Protein AF-A0ABD2ZMK1-F1 (afdb_monomer_lite)

Organism: NCBI:txid153742

Foldseek 3Di:
DDQDCDLQRRRWDWDADDPDPDDPRPGDIDTPDPDDDPVCSVVVSVVVVVVVVVVVVVVVVVVVVVVVVVVVVVVVVVVVVVVVD

Secondary structure (DSSP, 8-state):
-EEE-SGGGTTEEEEE----TT------EEESS----HHHHHHHHHHHHHHHHHHHHHHHHHHHHHHHHHHHHHHHHHHHHHHH-

Radius of gyration: 25.82 Å; chains: 1; bounding box: 47×41×64 Å

pLDDT: mean 85.1, std 13.58, range [48.28, 98.56]

Sequence (85 aa):
MVTSWTDDNLGKRFFCCDRLQGSVGRDFFQWHDPVMCRRSRALIPGLLRGMTAKDAESERLRIRERRLIYLVLTVFSLILLRWLS

Structure (mmCIF, N/CA/C/O backbone):
data_AF-A0ABD2ZMK1-F1
#
_entry.id   AF-A0ABD2ZMK1-F1
#
loop_
_atom_site.group_PDB
_atom_site.id
_atom_site.type_symbol
_atom_site.label_atom_id
_atom_site.label_alt_id
_atom_site.label_comp_id
_atom_site.label_asym_id
_atom_site.label_entity_id
_atom_site.label_seq_id
_atom_site.pdbx_PDB_ins_code
_atom_site.Cartn_x
_atom_site.Cartn_y
_atom_site.Cartn_z
_atom_site.occupancy
_atom_site.B_iso_or_equiv
_atom_site.auth_seq_id
_atom_site.auth_comp_id
_atom_site.auth_asym_id
_atom_site.auth_atom_id
_atom_site.pdbx_PDB_model_num
ATOM 1 N N . MET A 1 1 ? 20.041 12.780 -9.970 1.00 73.69 1 MET A N 1
ATOM 2 C CA . MET A 1 1 ? 19.632 11.420 -10.402 1.00 73.69 1 MET A CA 1
ATOM 3 C C . MET A 1 1 ? 18.197 11.200 -9.969 1.00 73.69 1 MET A C 1
ATOM 5 O O . MET A 1 1 ? 17.910 11.415 -8.800 1.00 73.69 1 MET A O 1
ATOM 9 N N . VAL A 1 2 ? 17.310 10.838 -10.892 1.00 82.69 2 VAL A N 1
ATOM 10 C CA . VAL A 1 2 ? 15.850 10.870 -10.699 1.00 82.69 2 VAL A CA 1
ATOM 11 C C . VAL A 1 2 ? 15.268 9.470 -10.866 1.00 82.69 2 VAL A C 1
ATOM 13 O O . VAL A 1 2 ? 15.755 8.711 -11.697 1.00 82.69 2 VAL A O 1
ATOM 16 N N . THR A 1 3 ? 14.236 9.128 -10.094 1.00 83.38 3 THR A N 1
ATOM 17 C CA . THR A 1 3 ? 13.508 7.852 -10.199 1.00 83.38 3 THR A CA 1
ATOM 18 C C . THR A 1 3 ? 12.172 8.074 -10.902 1.00 83.38 3 THR A C 1
ATOM 20 O O . THR A 1 3 ? 11.400 8.941 -10.498 1.00 83.38 3 THR A O 1
ATOM 23 N N . SER A 1 4 ? 11.891 7.294 -11.946 1.00 81.00 4 SER A N 1
ATOM 24 C CA . SER A 1 4 ? 10.590 7.267 -12.610 1.00 81.00 4 SER A CA 1
ATOM 25 C C . SER A 1 4 ? 9.604 6.390 -11.839 1.00 81.00 4 SER A C 1
ATOM 27 O O . SER A 1 4 ? 9.954 5.330 -11.323 1.00 81.00 4 SER A O 1
ATOM 29 N N . TRP A 1 5 ? 8.354 6.840 -11.784 1.00 78.75 5 TRP A N 1
ATOM 30 C CA . TRP A 1 5 ? 7.248 6.141 -11.125 1.00 78.75 5 TRP A CA 1
ATOM 31 C C . TRP A 1 5 ? 6.074 5.865 -12.076 1.00 78.75 5 TRP A C 1
ATOM 33 O O . TRP A 1 5 ? 4.982 5.534 -11.633 1.00 78.75 5 TRP A O 1
ATOM 43 N N . THR A 1 6 ? 6.285 5.990 -13.389 1.00 77.62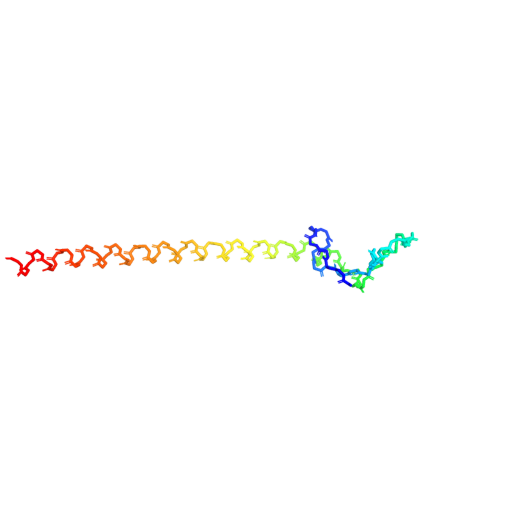 6 THR A N 1
ATOM 44 C CA . THR A 1 6 ? 5.291 5.582 -14.399 1.00 77.62 6 THR A CA 1
ATOM 45 C C . THR A 1 6 ? 5.201 4.062 -14.467 1.00 77.62 6 THR A C 1
ATOM 47 O O . THR A 1 6 ? 6.246 3.428 -14.355 1.00 77.62 6 THR A O 1
ATOM 50 N N . ASP A 1 7 ? 4.033 3.485 -14.764 1.00 70.50 7 ASP A N 1
ATOM 51 C CA . ASP A 1 7 ? 3.826 2.024 -14.832 1.00 70.50 7 ASP A CA 1
ATOM 52 C C . ASP A 1 7 ? 4.897 1.272 -15.647 1.00 70.50 7 ASP A C 1
ATOM 54 O O . ASP A 1 7 ? 5.405 0.242 -15.201 1.00 70.50 7 ASP A O 1
ATOM 58 N N . ASP A 1 8 ? 5.315 1.824 -16.790 1.00 73.00 8 ASP A N 1
ATOM 59 C CA . ASP A 1 8 ? 6.320 1.210 -17.673 1.00 73.00 8 ASP A CA 1
ATOM 60 C C . ASP A 1 8 ? 7.770 1.326 -17.169 1.00 73.00 8 ASP A C 1
ATOM 62 O O . ASP A 1 8 ? 8.662 0.615 -17.641 1.00 73.00 8 ASP A O 1
ATOM 66 N N . ASN A 1 9 ? 8.024 2.228 -16.219 1.00 76.50 9 ASN A N 1
ATOM 67 C CA . ASN A 1 9 ? 9.357 2.564 -15.715 1.00 76.50 9 ASN A CA 1
ATOM 68 C C . ASN A 1 9 ? 9.398 2.663 -14.179 1.00 76.50 9 ASN A C 1
ATOM 70 O O . ASN A 1 9 ? 10.217 3.409 -13.644 1.00 76.50 9 ASN A O 1
ATOM 74 N N . LEU A 1 10 ? 8.521 1.937 -13.474 1.00 75.25 10 LEU A N 1
ATOM 75 C CA . LEU A 1 10 ? 8.416 1.968 -12.013 1.00 75.25 10 LEU A CA 1
ATOM 76 C C . LEU A 1 10 ? 9.770 1.681 -11.357 1.00 75.25 10 LEU A C 1
ATOM 78 O O . LEU A 1 10 ? 10.375 0.633 -11.584 1.00 75.25 10 LEU A O 1
ATOM 82 N N . GLY A 1 11 ? 10.236 2.622 -10.538 1.00 74.06 11 GLY A N 1
ATOM 83 C CA . GLY A 1 11 ? 11.493 2.510 -9.806 1.00 74.06 11 GLY A CA 1
ATOM 84 C C . GLY A 1 11 ? 12.748 2.672 -10.667 1.00 74.06 11 GLY 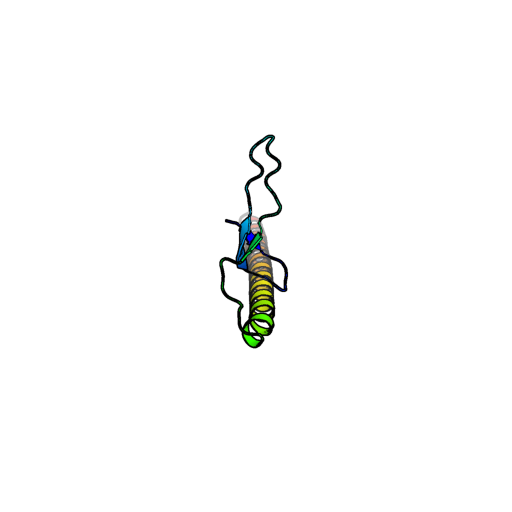A C 1
ATOM 85 O O . GLY A 1 11 ? 13.847 2.531 -10.136 1.00 74.06 11 GLY A O 1
ATOM 86 N N . LYS A 1 12 ? 12.620 2.978 -11.967 1.00 83.75 12 LYS A N 1
ATOM 87 C CA . LYS A 1 12 ? 13.760 3.086 -12.883 1.00 83.75 12 LYS A CA 1
ATOM 88 C C . LYS A 1 12 ? 14.420 4.453 -12.769 1.00 83.75 12 LYS A C 1
ATOM 90 O O . LYS A 1 12 ? 13.767 5.487 -12.907 1.00 83.75 12 LYS A O 1
ATOM 95 N N . ARG A 1 13 ? 15.729 4.475 -12.563 1.00 87.31 13 ARG A N 1
ATOM 96 C CA . ARG A 1 13 ? 16.513 5.687 -12.360 1.00 87.31 13 ARG A CA 1
ATOM 97 C C . ARG A 1 13 ? 17.111 6.185 -13.666 1.00 87.31 13 ARG A C 1
ATOM 99 O O . ARG A 1 13 ? 17.582 5.399 -14.491 1.00 87.31 13 ARG A O 1
ATOM 106 N N . PHE A 1 14 ? 17.135 7.498 -13.836 1.00 86.44 14 PHE A N 1
ATOM 107 C CA . PHE A 1 14 ? 17.772 8.174 -14.957 1.00 86.44 14 PHE A CA 1
ATOM 108 C C . PHE A 1 14 ? 18.590 9.381 -14.496 1.00 86.44 14 PHE A C 1
ATOM 110 O O . PHE A 1 14 ? 18.381 9.966 -13.427 1.00 86.44 14 PHE A O 1
ATOM 117 N N . PHE A 1 15 ? 19.556 9.740 -15.327 1.00 85.69 15 PHE A N 1
ATOM 118 C CA . PHE A 1 15 ? 20.279 10.992 -15.262 1.00 85.69 15 PHE A CA 1
ATOM 119 C C . PHE A 1 15 ? 19.568 12.016 -16.137 1.00 85.69 15 PHE A C 1
ATOM 121 O O . PHE A 1 15 ? 19.223 11.728 -17.284 1.00 85.69 15 PHE A O 1
ATOM 128 N N . CYS A 1 16 ? 19.373 13.208 -15.588 1.00 79.31 16 CYS A N 1
ATOM 129 C CA . CYS A 1 16 ? 18.964 14.387 -16.330 1.00 79.31 16 CYS A CA 1
ATOM 130 C C . CYS A 1 16 ? 19.797 15.585 -15.886 1.00 79.31 16 CYS A C 1
ATOM 132 O O . CYS A 1 16 ? 20.333 15.585 -14.775 1.00 79.31 16 CYS A O 1
ATOM 134 N N . CYS A 1 17 ? 19.933 16.581 -16.760 1.00 75.88 17 CYS A N 1
ATOM 135 C CA . CYS A 1 17 ? 20.582 17.838 -16.401 1.00 75.88 17 CYS A CA 1
ATOM 136 C C . CYS A 1 17 ? 19.705 18.587 -15.381 1.00 75.88 17 CYS A C 1
ATOM 138 O O . CYS A 1 17 ? 18.505 18.751 -15.614 1.00 75.88 17 CYS A O 1
ATOM 140 N N . ASP A 1 18 ? 20.278 19.031 -14.259 1.00 65.38 18 ASP A N 1
ATOM 141 C CA . ASP A 1 18 ? 19.588 19.967 -13.368 1.00 65.38 18 ASP A CA 1
ATOM 142 C C . ASP A 1 18 ? 19.494 21.318 -14.082 1.00 65.38 18 ASP A C 1
ATOM 144 O O . ASP A 1 18 ? 20.506 21.858 -14.535 1.00 65.38 18 ASP A O 1
ATOM 148 N N . ARG A 1 19 ? 18.288 21.892 -14.187 1.00 61.06 19 ARG A N 1
ATOM 149 C CA . ARG A 1 19 ? 18.118 23.279 -14.648 1.00 61.06 19 ARG A CA 1
ATOM 150 C C . ARG A 1 19 ? 18.629 24.233 -13.566 1.00 61.06 19 ARG A C 1
ATOM 152 O O . ARG A 1 19 ? 17.842 24.877 -12.878 1.00 61.06 19 ARG A O 1
ATOM 159 N N . LEU A 1 20 ? 19.945 24.337 -13.400 1.00 50.81 20 LEU A N 1
ATOM 160 C CA . LEU A 1 20 ? 20.531 25.443 -12.655 1.00 50.81 20 LEU A CA 1
ATOM 161 C C . LEU A 1 20 ? 20.467 26.701 -13.534 1.00 50.81 20 LEU A C 1
ATOM 163 O O . LEU A 1 20 ? 21.126 26.793 -14.569 1.00 50.81 20 LEU A O 1
ATOM 167 N N . GLN A 1 21 ? 19.587 27.613 -13.117 1.00 48.28 21 GLN A N 1
ATOM 168 C CA . GLN A 1 21 ? 19.464 29.030 -13.478 1.00 48.28 21 GLN A CA 1
ATOM 169 C C . GLN A 1 21 ? 20.261 29.489 -14.716 1.00 48.28 21 GLN A C 1
ATOM 171 O O . GLN A 1 21 ? 21.440 29.820 -14.638 1.00 48.28 21 GLN A O 1
ATOM 176 N N . GLY A 1 22 ? 19.569 29.598 -15.852 1.00 50.34 22 GLY A N 1
ATOM 177 C CA . GLY A 1 22 ? 19.977 30.487 -16.947 1.00 50.34 22 GLY A CA 1
ATOM 178 C C . GLY A 1 22 ? 20.861 29.897 -18.047 1.00 50.34 22 GLY A C 1
ATOM 179 O O . GLY A 1 22 ? 21.119 30.594 -19.023 1.00 50.34 22 GLY A O 1
ATOM 180 N N . SER A 1 23 ? 21.275 28.631 -17.968 1.00 51.16 23 SER A N 1
ATOM 181 C CA . SER A 1 23 ? 21.941 27.963 -19.094 1.00 51.16 23 SER A CA 1
ATOM 182 C C . SER A 1 23 ? 20.976 27.025 -19.819 1.00 51.16 23 SER A C 1
ATOM 184 O O . SER A 1 23 ? 20.224 26.276 -19.194 1.00 51.16 23 SER A O 1
ATOM 186 N N . VAL A 1 24 ? 20.976 27.078 -21.154 1.00 55.12 24 VAL A N 1
ATOM 187 C CA . VAL A 1 24 ? 20.263 26.142 -22.039 1.00 55.12 24 VAL A CA 1
ATOM 188 C C . VAL A 1 24 ? 20.956 24.777 -21.937 1.00 55.12 24 VAL A C 1
ATOM 190 O O . VAL A 1 24 ? 21.703 24.348 -22.816 1.00 55.12 24 VAL A O 1
ATOM 193 N N . GLY A 1 25 ? 20.781 24.116 -20.795 1.00 53.81 25 GLY A N 1
ATOM 194 C CA . GLY A 1 25 ? 21.188 22.740 -20.572 1.00 53.81 25 GLY A CA 1
ATOM 195 C C . GLY A 1 25 ? 20.294 21.850 -21.418 1.00 53.81 25 GLY A C 1
ATOM 196 O O . GLY A 1 25 ? 19.145 21.608 -21.056 1.00 53.81 25 GLY A O 1
ATOM 197 N N . ARG A 1 26 ? 20.816 21.442 -22.580 1.00 59.88 26 ARG A N 1
ATOM 198 C CA . ARG A 1 26 ? 20.198 20.504 -23.529 1.00 59.88 26 ARG A CA 1
ATOM 199 C C . ARG A 1 26 ? 19.572 19.315 -22.804 1.00 59.88 26 ARG A C 1
ATOM 201 O O . ARG A 1 26 ? 20.120 18.880 -21.793 1.00 59.88 26 ARG A O 1
ATOM 208 N N . ASP A 1 27 ? 18.488 18.792 -23.380 1.00 68.88 27 ASP A N 1
ATOM 209 C CA . ASP A 1 27 ? 17.664 17.650 -22.949 1.00 68.88 27 ASP A CA 1
ATOM 210 C C . ASP A 1 27 ? 18.465 16.347 -22.756 1.00 68.88 27 ASP A C 1
ATOM 212 O O . ASP A 1 27 ? 18.280 15.346 -23.448 1.00 68.88 27 ASP A O 1
ATOM 216 N N . PHE A 1 28 ? 19.412 16.348 -21.824 1.00 73.62 28 PHE A N 1
ATOM 217 C CA . PHE A 1 28 ? 20.190 15.178 -21.489 1.00 73.62 28 PHE A CA 1
ATOM 218 C C . PHE A 1 28 ? 19.297 14.247 -20.683 1.00 73.62 28 PHE A C 1
ATOM 220 O O . PHE A 1 28 ? 18.871 14.584 -19.577 1.00 73.62 28 PHE A O 1
ATOM 227 N N . PHE A 1 29 ? 19.025 13.080 -21.253 1.00 82.69 29 PHE A N 1
ATOM 228 C CA . PHE A 1 29 ? 18.309 11.996 -20.611 1.00 82.69 29 PHE A CA 1
ATOM 229 C C . PHE A 1 29 ? 19.067 10.696 -20.857 1.00 82.69 29 PHE A C 1
ATOM 231 O O . PHE A 1 29 ? 19.287 10.301 -22.002 1.00 82.69 29 PHE A O 1
ATOM 238 N N . GLN A 1 30 ? 19.435 10.004 -19.782 1.00 83.31 30 GLN A N 1
ATOM 239 C CA . GLN A 1 30 ? 20.049 8.686 -19.882 1.00 83.31 30 GLN A CA 1
ATOM 240 C C . GLN A 1 30 ? 19.564 7.783 -18.756 1.00 83.31 30 GLN A C 1
ATOM 242 O O . GLN A 1 30 ? 19.667 8.129 -17.581 1.00 83.31 30 GLN A O 1
ATOM 247 N N . TRP A 1 31 ? 19.060 6.599 -19.099 1.00 85.56 31 TRP A N 1
ATOM 248 C CA . TRP A 1 31 ? 18.730 5.589 -18.097 1.00 85.56 31 TRP A CA 1
ATOM 249 C C . TRP A 1 31 ? 19.996 5.135 -17.367 1.00 85.56 31 TRP A C 1
ATOM 251 O O . TRP A 1 31 ? 20.967 4.739 -18.004 1.00 85.56 31 TRP A O 1
ATOM 261 N N . HIS A 1 32 ? 19.964 5.181 -16.038 1.00 84.44 32 HIS A N 1
ATOM 262 C CA . HIS A 1 32 ? 20.998 4.582 -15.201 1.00 84.44 32 HIS A CA 1
ATOM 263 C C . HIS A 1 32 ? 20.796 3.074 -15.110 1.00 84.44 32 HIS A C 1
ATOM 265 O O . HIS A 1 32 ? 21.737 2.302 -15.271 1.00 84.44 32 HIS A O 1
ATOM 271 N N . ASP A 1 33 ? 19.556 2.656 -14.850 1.00 81.19 33 ASP A N 1
ATOM 272 C CA . ASP A 1 33 ? 19.271 1.240 -14.677 1.00 81.19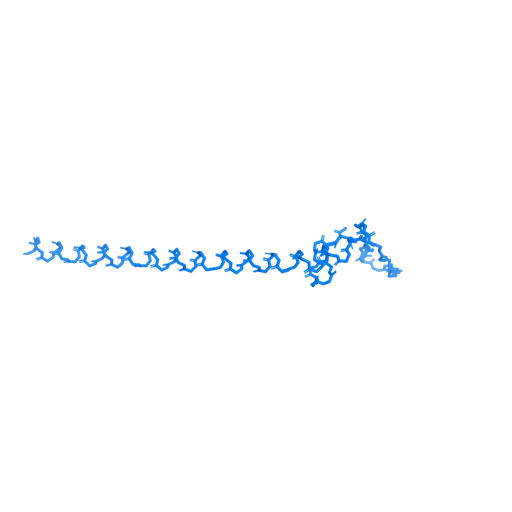 33 ASP A CA 1
ATOM 273 C C . ASP A 1 33 ? 19.208 0.539 -16.042 1.00 81.19 33 ASP A C 1
ATOM 275 O O . ASP A 1 33 ? 18.589 1.068 -16.984 1.00 81.19 33 ASP A O 1
ATOM 279 N N . PRO A 1 34 ? 19.796 -0.667 -16.162 1.00 79.31 34 PRO A N 1
ATOM 280 C CA . PRO A 1 34 ? 19.722 -1.449 -17.385 1.00 79.31 34 PRO A CA 1
ATOM 281 C C . PRO A 1 34 ? 18.268 -1.785 -17.732 1.00 79.31 34 PRO A C 1
ATOM 283 O O . PRO A 1 34 ? 17.356 -1.737 -16.900 1.00 79.31 34 PRO A O 1
ATOM 286 N N . VAL A 1 35 ? 18.030 -2.135 -18.997 1.00 75.19 35 VAL A N 1
ATOM 287 C CA . VAL A 1 35 ? 16.694 -2.547 -19.434 1.00 75.19 35 VAL A CA 1
ATOM 288 C C . VAL A 1 35 ? 16.291 -3.812 -18.677 1.00 75.19 35 VAL A C 1
ATOM 290 O O . VAL A 1 35 ? 16.862 -4.883 -18.868 1.00 75.19 35 VAL A O 1
ATOM 293 N N . MET A 1 36 ? 15.265 -3.687 -17.839 1.00 74.75 36 MET A N 1
ATOM 294 C CA . MET A 1 36 ? 14.628 -4.823 -17.180 1.00 74.75 36 MET A CA 1
ATOM 295 C C . MET A 1 36 ? 14.023 -5.773 -18.223 1.00 74.75 36 MET A C 1
ATOM 297 O O . MET A 1 36 ? 13.421 -5.338 -19.218 1.00 74.75 36 MET A O 1
ATOM 301 N N . CYS A 1 37 ? 14.130 -7.085 -17.988 1.00 82.38 37 CYS A N 1
ATOM 302 C CA . CYS A 1 37 ? 13.567 -8.071 -18.908 1.00 82.38 37 CYS A CA 1
ATOM 303 C C . CYS A 1 37 ? 12.040 -7.890 -19.040 1.00 82.38 37 CYS A C 1
ATOM 305 O O . CYS A 1 37 ? 11.361 -7.426 -18.118 1.00 82.38 37 CYS A O 1
ATOM 307 N N . ARG A 1 38 ? 11.482 -8.247 -20.207 1.00 82.00 38 ARG A N 1
ATOM 308 C CA . ARG A 1 38 ? 10.052 -8.047 -20.523 1.00 82.00 38 ARG A CA 1
ATOM 309 C C . ARG A 1 38 ? 9.132 -8.668 -19.467 1.00 82.00 38 ARG A C 1
ATOM 311 O O . ARG A 1 38 ? 8.119 -8.076 -19.111 1.00 82.00 38 ARG A O 1
ATOM 318 N N . ARG A 1 39 ? 9.518 -9.833 -18.936 1.00 84.94 39 ARG A N 1
ATOM 319 C CA . ARG A 1 39 ? 8.779 -10.538 -17.883 1.00 84.94 39 ARG A CA 1
ATOM 320 C C . ARG A 1 39 ? 8.747 -9.740 -16.578 1.00 84.94 39 ARG A C 1
ATOM 322 O O . ARG A 1 39 ? 7.675 -9.577 -16.009 1.00 84.94 39 ARG A O 1
ATOM 329 N N . SER A 1 40 ? 9.881 -9.207 -16.127 1.00 81.69 40 SER A N 1
ATOM 330 C CA . SER A 1 40 ? 9.937 -8.401 -14.901 1.00 81.69 40 SER A CA 1
ATOM 331 C C . SER A 1 40 ? 9.124 -7.115 -15.024 1.00 81.69 40 SER A C 1
ATOM 333 O O . SER A 1 40 ? 8.382 -6.787 -14.104 1.00 81.69 40 SER A O 1
ATOM 335 N N . ARG A 1 41 ? 9.179 -6.440 -16.183 1.00 78.69 41 ARG A N 1
ATOM 336 C CA . ARG A 1 41 ? 8.350 -5.251 -16.457 1.00 78.69 41 ARG A CA 1
ATOM 337 C C . ARG A 1 41 ? 6.848 -5.536 -16.390 1.00 78.69 41 ARG A C 1
ATOM 339 O O . ARG A 1 41 ? 6.099 -4.675 -15.959 1.00 78.69 41 ARG A O 1
ATOM 346 N N . ALA A 1 42 ? 6.413 -6.738 -16.765 1.00 82.19 42 ALA A N 1
ATOM 347 C CA . ALA A 1 42 ? 5.008 -7.128 -16.661 1.00 82.19 42 ALA A CA 1
ATOM 348 C C . ALA A 1 42 ? 4.600 -7.540 -15.233 1.00 82.19 42 ALA A C 1
ATOM 350 O O . ALA A 1 42 ? 3.496 -7.233 -14.790 1.00 82.19 42 ALA A O 1
ATOM 351 N N . LEU A 1 43 ? 5.477 -8.242 -14.506 1.00 86.75 43 LEU A N 1
ATOM 352 C CA . LEU A 1 43 ? 5.146 -8.825 -13.201 1.00 86.75 43 LEU A CA 1
ATOM 353 C C . LEU A 1 43 ? 5.250 -7.830 -12.039 1.00 86.75 43 LEU A C 1
ATOM 355 O O . LEU A 1 43 ? 4.347 -7.777 -11.206 1.00 86.75 43 LEU A O 1
ATOM 359 N N . ILE A 1 44 ? 6.335 -7.051 -11.970 1.00 85.69 44 ILE A N 1
ATOM 360 C CA . ILE A 1 44 ? 6.635 -6.174 -10.825 1.00 85.69 44 ILE A CA 1
ATOM 361 C C . ILE A 1 44 ? 5.500 -5.170 -10.545 1.00 85.69 44 ILE A C 1
ATOM 363 O O . ILE A 1 44 ? 5.086 -5.086 -9.388 1.00 85.69 44 ILE A O 1
ATOM 367 N N . PRO A 1 45 ? 4.920 -4.468 -11.543 1.00 84.00 45 PRO A N 1
ATOM 368 C CA . PRO A 1 45 ? 3.826 -3.528 -11.287 1.00 84.00 45 PRO A CA 1
ATOM 369 C C . PRO A 1 45 ? 2.590 -4.209 -10.689 1.00 84.00 45 PRO A C 1
ATOM 371 O O . PRO A 1 45 ? 1.962 -3.683 -9.773 1.00 84.00 45 PRO A O 1
ATOM 374 N N . GLY A 1 46 ? 2.247 -5.405 -11.183 1.00 87.88 46 GLY A N 1
ATOM 375 C CA . GLY A 1 46 ? 1.122 -6.186 -10.666 1.00 87.88 46 GLY A CA 1
ATOM 376 C C . GLY A 1 46 ? 1.336 -6.617 -9.216 1.00 87.88 46 GLY A C 1
ATOM 377 O O . GLY A 1 46 ? 0.426 -6.491 -8.398 1.00 87.88 46 GLY A O 1
ATOM 378 N N . LEU A 1 47 ? 2.552 -7.061 -8.886 1.00 91.00 47 LEU A N 1
ATOM 379 C CA . LEU A 1 47 ? 2.928 -7.427 -7.520 1.00 91.00 47 LEU A CA 1
ATOM 380 C C . LEU A 1 47 ? 2.865 -6.225 -6.574 1.00 91.00 47 LEU A C 1
ATOM 382 O O . LEU A 1 47 ? 2.264 -6.339 -5.508 1.00 91.00 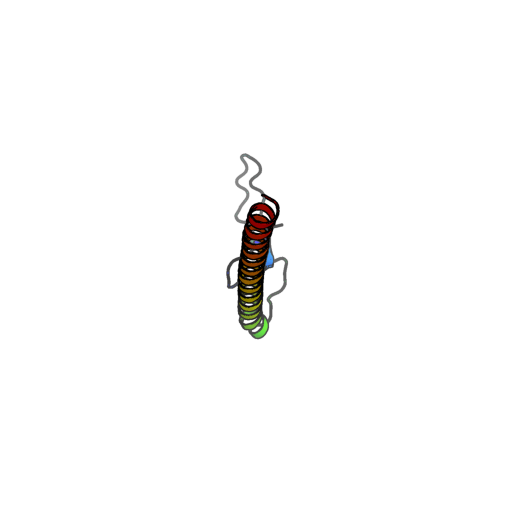47 LEU A O 1
ATOM 386 N N . LEU A 1 48 ? 3.410 -5.076 -6.983 1.00 88.81 48 LEU A N 1
ATOM 387 C CA . LEU A 1 48 ? 3.369 -3.842 -6.196 1.00 88.81 48 LEU A CA 1
ATOM 388 C C . LEU A 1 48 ? 1.931 -3.403 -5.916 1.00 88.81 48 LEU A C 1
ATOM 390 O O . LEU A 1 48 ? 1.576 -3.197 -4.761 1.00 88.81 48 LEU A O 1
ATOM 394 N N . ARG A 1 49 ? 1.069 -3.357 -6.941 1.00 89.56 49 ARG A N 1
ATOM 395 C CA . ARG A 1 49 ? -0.357 -3.039 -6.757 1.00 89.56 49 ARG A CA 1
ATOM 396 C C . ARG A 1 49 ? -1.044 -4.021 -5.810 1.00 89.56 49 ARG A C 1
ATOM 398 O O . ARG A 1 49 ? -1.828 -3.605 -4.962 1.00 89.56 49 ARG A O 1
ATOM 405 N N . GLY A 1 50 ? -0.734 -5.312 -5.931 1.00 94.69 50 GLY A N 1
ATOM 406 C CA . GLY A 1 50 ? -1.261 -6.345 -5.043 1.00 94.69 50 GLY A CA 1
ATOM 407 C C . GLY A 1 50 ? -0.827 -6.164 -3.586 1.00 94.69 50 GLY A C 1
ATOM 408 O O . GLY A 1 50 ? -1.636 -6.372 -2.685 1.00 94.69 50 GLY A O 1
ATOM 409 N N . MET A 1 51 ? 0.423 -5.759 -3.347 1.00 95.25 51 MET A N 1
ATOM 410 C CA . MET A 1 51 ? 0.930 -5.431 -2.011 1.00 95.25 51 MET A CA 1
ATOM 411 C C . MET A 1 51 ? 0.237 -4.183 -1.457 1.00 95.25 51 MET A C 1
ATOM 413 O O . MET A 1 51 ? -0.374 -4.260 -0.398 1.00 95.25 51 MET A O 1
ATOM 417 N N . THR A 1 52 ? 0.197 -3.086 -2.219 1.00 94.25 52 THR A N 1
ATOM 418 C CA . THR A 1 52 ? -0.468 -1.843 -1.799 1.00 94.25 52 THR A CA 1
ATOM 419 C C . THR A 1 52 ? -1.951 -2.051 -1.480 1.00 94.25 52 THR A C 1
ATOM 421 O O . THR A 1 52 ? -2.456 -1.502 -0.505 1.00 94.25 52 THR A O 1
ATOM 424 N N . ALA A 1 53 ? -2.661 -2.871 -2.262 1.00 96.88 53 ALA A N 1
ATOM 425 C CA . ALA A 1 53 ? -4.060 -3.198 -1.993 1.00 96.88 53 ALA A CA 1
ATOM 426 C C . ALA A 1 53 ? -4.235 -3.985 -0.683 1.00 96.88 53 ALA A C 1
ATOM 428 O O . ALA A 1 53 ? -5.155 -3.704 0.085 1.00 96.88 53 ALA A O 1
ATOM 429 N N . LYS A 1 54 ? -3.346 -4.948 -0.409 1.00 97.75 54 LYS A N 1
ATOM 430 C CA . LYS A 1 54 ? -3.353 -5.715 0.846 1.00 97.75 54 LYS A CA 1
ATOM 431 C C . LYS A 1 54 ? -3.030 -4.839 2.052 1.00 97.75 54 LYS A C 1
ATOM 433 O O . LYS A 1 54 ? -3.687 -4.975 3.083 1.00 97.75 54 LYS A O 1
ATOM 438 N N . ASP A 1 55 ? -2.069 -3.932 1.919 1.00 97.31 55 ASP A N 1
ATOM 439 C CA . ASP A 1 55 ? -1.708 -2.989 2.979 1.00 97.31 55 ASP A CA 1
ATOM 440 C C . ASP A 1 55 ? -2.878 -2.048 3.291 1.00 97.31 55 ASP A C 1
ATOM 442 O O . ASP A 1 55 ? -3.234 -1.859 4.455 1.00 97.31 55 ASP A O 1
ATOM 446 N N . ALA A 1 56 ? -3.548 -1.531 2.255 1.00 97.94 56 ALA A N 1
ATOM 447 C CA . ALA A 1 56 ? -4.734 -0.694 2.411 1.00 97.94 56 ALA A CA 1
ATOM 448 C C . ALA A 1 56 ? -5.889 -1.434 3.106 1.00 97.94 56 ALA A C 1
ATOM 4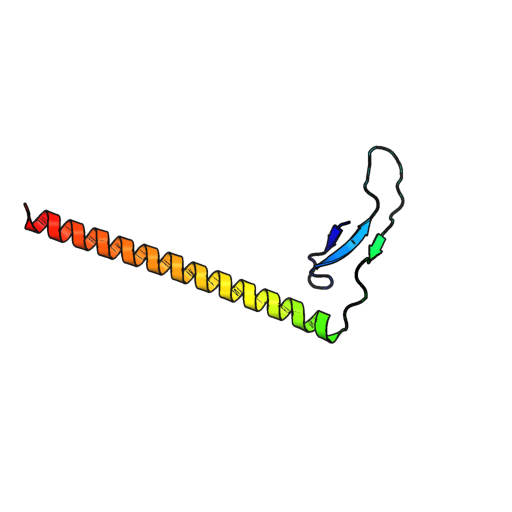50 O O . ALA A 1 56 ? -6.555 -0.860 3.968 1.00 97.94 56 ALA A O 1
ATOM 451 N N . GLU A 1 57 ? -6.130 -2.701 2.761 1.00 98.12 57 GLU A N 1
ATOM 452 C CA . GLU A 1 57 ? -7.162 -3.506 3.422 1.00 98.12 57 GLU A CA 1
ATOM 453 C C . GLU A 1 57 ? -6.807 -3.807 4.881 1.00 98.12 57 GLU A C 1
ATOM 455 O O . GLU A 1 57 ? -7.644 -3.668 5.773 1.00 98.12 57 GLU A O 1
ATOM 460 N N . SER A 1 58 ? -5.544 -4.132 5.151 1.00 98.38 58 SER A N 1
ATOM 461 C CA . SER A 1 58 ? -5.054 -4.374 6.510 1.00 98.38 58 SER A CA 1
ATOM 462 C C . SER A 1 58 ? -5.232 -3.139 7.395 1.00 98.38 58 SER A C 1
ATOM 464 O O . SER A 1 58 ? -5.674 -3.247 8.540 1.00 98.38 58 SER A O 1
ATOM 466 N N . GLU A 1 59 ? -4.953 -1.950 6.859 1.00 98.31 59 GLU A N 1
ATOM 467 C CA . GLU A 1 59 ? -5.150 -0.695 7.581 1.00 98.31 59 GLU A CA 1
ATOM 468 C C . GLU A 1 59 ? -6.634 -0.401 7.840 1.00 98.31 59 GLU A C 1
ATOM 470 O O . GLU A 1 59 ? -7.015 -0.030 8.953 1.00 98.31 59 GLU A O 1
ATOM 475 N N . ARG A 1 60 ? -7.513 -0.654 6.862 1.00 98.31 60 ARG A N 1
ATOM 476 C CA . ARG A 1 60 ? -8.970 -0.535 7.055 1.00 98.31 60 ARG A CA 1
ATOM 477 C C . ARG A 1 60 ? -9.474 -1.432 8.179 1.00 98.31 60 ARG A C 1
ATOM 479 O O . ARG A 1 60 ? -10.267 -0.980 9.011 1.00 98.31 60 ARG A O 1
ATOM 486 N N . LEU A 1 61 ? -9.011 -2.680 8.221 1.00 98.31 61 LEU A N 1
ATOM 487 C CA . LEU A 1 61 ? -9.381 -3.633 9.265 1.00 98.31 61 LEU A CA 1
ATOM 488 C C . LEU A 1 61 ? -8.897 -3.170 10.642 1.00 98.31 61 LEU A C 1
ATOM 490 O O . LEU A 1 61 ? -9.695 -3.156 11.577 1.00 98.31 61 LEU A O 1
ATOM 494 N N . ARG A 1 62 ? -7.654 -2.687 10.760 1.00 98.19 62 ARG A N 1
ATOM 495 C CA . ARG A 1 62 ? -7.114 -2.133 12.017 1.00 98.19 62 ARG A CA 1
ATOM 496 C C . ARG A 1 62 ? -7.903 -0.928 12.518 1.00 98.19 62 ARG A C 1
ATOM 498 O O . ARG A 1 62 ? -8.184 -0.819 13.712 1.00 98.19 62 ARG A O 1
ATOM 505 N N . ILE A 1 63 ? -8.292 -0.021 11.620 1.00 98.38 63 ILE A N 1
ATOM 506 C CA . ILE A 1 63 ? -9.135 1.130 11.969 1.00 98.38 63 ILE A CA 1
ATOM 507 C C . ILE A 1 63 ? -10.498 0.650 12.480 1.00 98.38 63 ILE A C 1
ATOM 509 O O . ILE A 1 63 ? -10.998 1.166 13.482 1.00 98.38 63 ILE A O 1
ATOM 513 N N . ARG A 1 64 ? -11.105 -0.342 11.815 1.00 97.94 64 ARG A N 1
ATOM 514 C CA . ARG A 1 64 ? -12.388 -0.922 12.233 1.00 97.94 64 ARG A CA 1
ATOM 515 C C . ARG A 1 64 ? -12.286 -1.594 13.599 1.00 97.94 64 ARG A C 1
ATOM 517 O O . ARG A 1 64 ? -13.123 -1.327 14.455 1.00 97.94 64 ARG A O 1
ATOM 524 N N . GLU A 1 65 ? -11.268 -2.416 13.812 1.00 98.38 65 GLU A N 1
ATOM 525 C CA . GLU A 1 65 ? -11.003 -3.091 15.082 1.00 98.38 65 GLU A CA 1
ATOM 526 C C . GLU A 1 65 ? -10.846 -2.079 16.220 1.00 98.38 65 GLU A C 1
ATOM 528 O O . GLU A 1 65 ? -11.555 -2.154 17.221 1.00 98.38 65 GLU A O 1
ATOM 533 N N . ARG A 1 66 ? -10.013 -1.050 16.022 1.00 98.38 66 ARG A N 1
ATOM 534 C CA . ARG A 1 66 ? -9.814 0.020 17.004 1.00 98.38 66 ARG A CA 1
ATOM 535 C C . ARG A 1 66 ? -11.126 0.724 17.362 1.00 98.38 66 ARG A C 1
ATOM 537 O O . ARG A 1 66 ? -11.387 0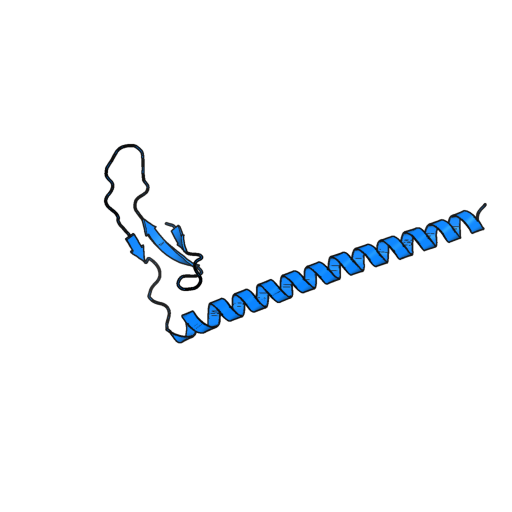.969 18.537 1.00 98.38 66 ARG A O 1
ATOM 544 N N . ARG A 1 67 ? -11.970 1.033 16.370 1.00 98.25 67 ARG A N 1
ATOM 545 C CA . ARG A 1 67 ? -13.294 1.643 16.600 1.00 98.25 67 ARG A CA 1
ATOM 546 C C . ARG A 1 67 ? -14.205 0.739 17.427 1.00 98.25 67 ARG A C 1
ATOM 548 O O . ARG A 1 67 ? -14.863 1.232 18.338 1.00 98.25 67 ARG A O 1
ATOM 555 N N . LEU A 1 68 ? -14.237 -0.558 17.121 1.00 98.38 68 LEU A N 1
ATOM 556 C CA . LEU A 1 68 ? -15.045 -1.526 17.863 1.00 98.38 68 LEU A CA 1
ATOM 557 C C . LEU A 1 68 ? -14.565 -1.661 19.309 1.00 98.38 68 LEU A C 1
ATOM 559 O O . LEU A 1 68 ? -15.393 -1.634 20.213 1.00 98.38 68 LEU A O 1
ATOM 563 N N . ILE A 1 69 ? -13.251 -1.723 19.536 1.00 98.44 69 ILE A N 1
ATOM 564 C CA . ILE A 1 69 ? -12.672 -1.759 20.885 1.00 98.44 69 ILE A CA 1
ATOM 565 C C . ILE A 1 69 ? -13.112 -0.532 21.685 1.00 98.44 69 ILE A C 1
ATOM 567 O O . ILE A 1 69 ? -13.626 -0.680 22.790 1.00 98.44 69 ILE A O 1
ATOM 571 N N . TYR A 1 70 ? -12.978 0.674 21.126 1.00 98.56 70 TYR A N 1
ATOM 572 C CA . TYR A 1 70 ? -13.418 1.883 21.823 1.00 98.56 70 TYR A CA 1
ATOM 573 C C . TYR A 1 70 ? -14.915 1.875 22.130 1.00 98.56 70 TYR A C 1
ATOM 575 O O . TYR A 1 70 ? -15.293 2.259 23.232 1.00 98.56 70 TYR A O 1
ATOM 583 N N . LEU A 1 71 ? -15.755 1.410 21.201 1.00 98.50 71 LEU A N 1
ATOM 584 C CA . LEU A 1 71 ? -17.198 1.305 21.419 1.00 98.50 71 LEU A CA 1
ATOM 585 C C . LEU A 1 71 ? -17.543 0.306 22.532 1.00 98.50 71 LEU A C 1
ATOM 587 O O . LEU A 1 71 ? -18.410 0.577 23.356 1.00 98.50 71 LEU A O 1
ATOM 591 N N . VAL A 1 72 ? -16.851 -0.830 22.595 1.00 98.44 72 VAL A N 1
ATOM 592 C CA . VAL A 1 72 ? -17.034 -1.801 23.682 1.00 98.44 72 VAL A CA 1
ATOM 593 C C . VAL A 1 72 ? -16.619 -1.192 25.019 1.00 98.44 72 VAL A C 1
ATOM 595 O O . VAL A 1 72 ? -17.367 -1.293 25.988 1.00 98.44 72 VAL A O 1
ATOM 598 N N . LEU A 1 73 ? -15.468 -0.517 25.072 1.00 98.38 73 LEU A N 1
ATOM 599 C CA . LEU A 1 73 ? -14.976 0.122 26.294 1.00 98.38 73 LEU A CA 1
ATOM 600 C C . LEU A 1 73 ? -15.908 1.235 26.784 1.00 98.38 73 LEU A C 1
ATOM 602 O O . LEU A 1 73 ? -16.146 1.335 27.985 1.00 98.38 73 LEU A O 1
ATOM 606 N N . THR A 1 74 ? -16.450 2.053 25.878 1.00 98.12 74 THR A N 1
ATOM 607 C CA . THR A 1 74 ? -17.379 3.130 26.242 1.00 98.12 74 THR A CA 1
ATOM 608 C C . THR A 1 74 ? -18.725 2.586 26.706 1.00 98.12 74 THR A C 1
ATOM 610 O O . THR A 1 74 ? -19.259 3.059 27.702 1.00 98.12 74 THR A O 1
ATOM 613 N N . VAL A 1 75 ? -19.274 1.563 26.046 1.00 98.06 75 VAL A N 1
ATOM 614 C CA . VAL A 1 75 ? -20.514 0.915 26.499 1.00 98.06 75 VAL A CA 1
ATOM 615 C C . VAL A 1 75 ? -20.308 0.269 27.867 1.00 98.06 75 VAL A C 1
ATOM 617 O O . VAL A 1 75 ? -21.123 0.458 28.767 1.00 98.06 75 VAL A O 1
ATOM 620 N N . PHE A 1 76 ? -19.200 -0.448 28.051 1.00 98.19 76 PHE A N 1
ATOM 621 C CA . PHE A 1 76 ? -18.872 -1.086 29.321 1.00 98.19 76 PHE A CA 1
ATOM 622 C C . PHE A 1 76 ? -18.723 -0.066 30.457 1.00 98.19 76 PHE A C 1
ATOM 624 O O . PHE A 1 76 ? -19.301 -0.258 31.525 1.00 98.19 76 PHE A O 1
ATOM 631 N N . SER A 1 77 ? -18.020 1.048 30.229 1.00 97.75 77 SER A N 1
ATOM 632 C CA . SER A 1 77 ? -17.868 2.092 31.246 1.00 97.75 77 SER A CA 1
ATOM 633 C C . SER A 1 77 ? -19.197 2.763 31.602 1.00 97.75 77 SER A C 1
ATOM 635 O O . SER A 1 77 ? -19.454 2.985 32.781 1.00 97.75 77 SER A O 1
ATOM 637 N N . LEU A 1 78 ? -20.080 3.017 30.629 1.00 97.69 78 LEU A N 1
ATOM 638 C CA . LEU A 1 78 ? -21.423 3.549 30.889 1.00 97.69 78 LEU A CA 1
ATOM 639 C C . LEU A 1 78 ? -22.276 2.589 31.730 1.00 97.69 78 LEU A C 1
ATOM 641 O O . LEU A 1 78 ? -22.987 3.034 32.632 1.00 97.69 78 LEU A O 1
ATOM 645 N N . ILE A 1 79 ? -22.188 1.280 31.466 1.00 97.56 79 ILE A N 1
ATOM 646 C CA . ILE A 1 79 ? -22.870 0.256 32.270 1.00 97.56 79 ILE A CA 1
ATOM 647 C C . ILE A 1 79 ? -22.332 0.265 33.706 1.00 97.56 79 ILE A C 1
ATOM 649 O O . ILE A 1 79 ? -23.125 0.278 34.646 1.00 97.56 79 ILE A O 1
ATOM 653 N N . LEU A 1 80 ? -21.007 0.310 33.885 1.00 97.69 80 LEU A N 1
ATOM 654 C CA . LEU A 1 80 ? -20.384 0.372 35.209 1.00 97.69 80 LEU A CA 1
ATOM 655 C C . LEU A 1 80 ? -20.774 1.636 35.982 1.00 97.69 80 LEU A C 1
ATOM 657 O O . LEU A 1 80 ? -21.134 1.543 37.151 1.00 97.69 80 LEU A O 1
ATOM 661 N N . LEU A 1 81 ? -20.747 2.806 35.337 1.00 97.31 81 LEU A N 1
ATOM 662 C CA . LEU A 1 81 ? -21.146 4.074 35.956 1.00 97.31 81 LEU A CA 1
ATOM 663 C C . LEU A 1 81 ? -22.600 4.037 36.429 1.00 97.31 81 LEU A C 1
ATOM 665 O O . LEU A 1 81 ? -22.897 4.483 37.535 1.00 97.31 81 LEU A O 1
ATOM 669 N N . ARG A 1 82 ? -23.496 3.467 35.614 1.00 96.44 82 ARG A N 1
ATOM 670 C CA . ARG A 1 82 ? -24.905 3.290 35.977 1.00 96.44 82 ARG A CA 1
ATOM 671 C C . ARG A 1 82 ? -25.096 2.297 37.125 1.00 96.44 82 ARG A C 1
ATOM 673 O O . ARG A 1 82 ? -26.050 2.444 37.870 1.00 96.44 82 ARG A O 1
ATOM 680 N N . TRP A 1 83 ? -24.248 1.278 37.241 1.00 94.75 83 TRP A N 1
ATOM 681 C CA . TRP A 1 83 ? -24.337 0.292 38.322 1.00 94.75 83 TRP A CA 1
ATOM 682 C C . TRP A 1 83 ? -23.796 0.821 39.659 1.00 94.75 83 TRP A C 1
ATOM 684 O O . TRP A 1 83 ? -24.251 0.392 40.713 1.00 94.75 83 TRP A O 1
ATOM 694 N N . LEU A 1 84 ? -22.830 1.743 39.614 1.00 93.06 84 LEU A N 1
ATOM 695 C CA . LEU A 1 84 ? -22.206 2.352 40.795 1.00 93.06 84 LEU A CA 1
ATOM 696 C C . LEU A 1 84 ? -22.947 3.588 41.342 1.00 93.06 84 LEU A C 1
ATOM 698 O O . LEU A 1 84 ? -22.587 4.051 42.423 1.00 93.06 84 LEU A O 1
ATOM 702 N N . SER A 1 85 ? -23.921 4.132 40.603 1.00 85.88 85 SER A N 1
ATOM 703 C CA . SER A 1 85 ? -24.753 5.285 41.003 1.00 85.88 85 SER A CA 1
ATOM 704 C C . SER A 1 85 ? -26.095 4.825 41.556 1.00 85.88 85 SER A C 1
ATOM 706 O O . SER A 1 85 ? -26.556 5.438 42.541 1.00 85.88 85 SER A O 1
#